Protein AF-A0A0M8WMN5-F1 (afdb_monomer_lite)

Radius of gyration: 30.16 Å; chains: 1; bounding box: 65×20×94 Å

Secondary structure (DSSP, 8-state):
-HHHHHHHHHHHHHHHHHHHHHHHHHS--TT--GGGGGGHHHHHHHHHHHHHHHHHHHHHHHHHHHHHHHHHHHHHHHHHHHHHHHHHHHHHHHHHHSS------

Sequence (105 aa):
MRGYSELLDRNAQHFLTIKDHAISKGGDTSGFTGLLTLLHPVVTGVASLYGETLDFAAKMMLKDSEALKKTAEHYEKVDNIGLKLFEGVQNKLSGAQQAPQVGGN

pLDDT: mean 82.51, std 9.86, range [39.97, 92.25]

Structure (mmCIF, N/CA/C/O 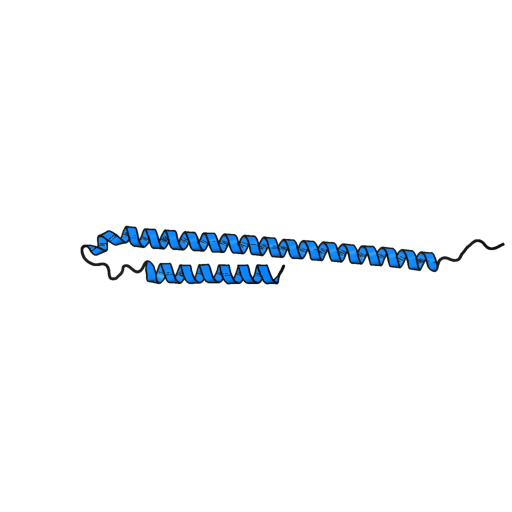backbone):
data_AF-A0A0M8WMN5-F1
#
_entry.id   AF-A0A0M8WMN5-F1
#
loop_
_atom_site.group_PDB
_atom_site.id
_atom_site.type_symbol
_atom_site.label_atom_id
_atom_site.label_alt_id
_atom_site.label_comp_id
_atom_site.label_asym_id
_atom_site.label_entity_id
_atom_site.label_seq_id
_atom_site.pdbx_PDB_ins_code
_atom_site.Cartn_x
_atom_site.Cartn_y
_atom_site.Cartn_z
_atom_site.occupancy
_atom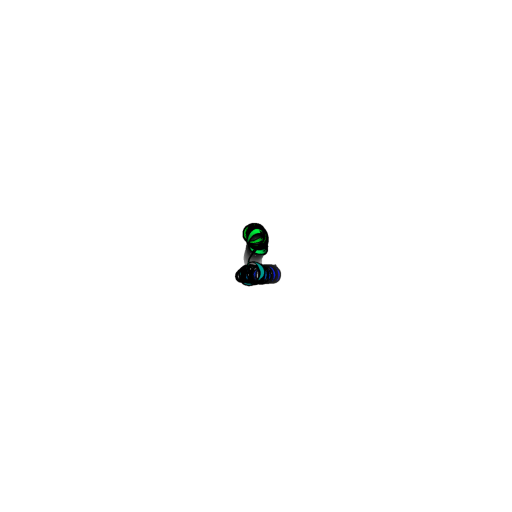_site.B_iso_or_equiv
_atom_site.auth_seq_id
_atom_site.auth_comp_id
_atom_site.auth_asym_id
_atom_site.auth_atom_id
_atom_site.pdbx_PDB_model_num
ATOM 1 N N . MET A 1 1 ? -14.755 4.868 9.037 1.00 61.69 1 MET A N 1
ATOM 2 C CA . MET A 1 1 ? -13.282 4.856 8.867 1.00 61.69 1 MET A CA 1
ATOM 3 C C . MET A 1 1 ? -12.753 3.534 8.308 1.00 61.69 1 MET A C 1
ATOM 5 O O . MET A 1 1 ? -11.942 3.592 7.397 1.00 61.69 1 MET A O 1
ATOM 9 N N . ARG A 1 2 ? -13.259 2.367 8.743 1.00 74.62 2 ARG A N 1
ATOM 10 C CA . ARG A 1 2 ? -12.856 1.047 8.204 1.00 74.62 2 ARG A CA 1
ATOM 11 C C . ARG A 1 2 ? -13.009 0.884 6.678 1.00 74.62 2 ARG A C 1
ATOM 13 O O . ARG A 1 2 ? -12.100 0.404 6.024 1.00 74.62 2 ARG A O 1
ATOM 20 N N . GLY A 1 3 ? -14.091 1.388 6.079 1.00 79.06 3 GLY A N 1
ATOM 21 C CA . GLY A 1 3 ? -14.249 1.318 4.616 1.00 79.06 3 GLY A CA 1
ATOM 22 C C . GLY A 1 3 ? -13.188 2.097 3.818 1.00 79.06 3 GLY A C 1
ATOM 23 O O . GLY A 1 3 ? -12.835 1.700 2.712 1.00 79.06 3 GLY A O 1
ATOM 24 N N . TYR A 1 4 ? -12.635 3.182 4.375 1.00 78.56 4 TYR A N 1
ATOM 25 C CA . TYR A 1 4 ? -11.571 3.948 3.715 1.00 78.56 4 TYR A CA 1
ATOM 26 C C . TYR A 1 4 ? -10.214 3.245 3.807 1.00 78.56 4 TYR A C 1
ATOM 28 O O . TYR A 1 4 ? -9.466 3.265 2.833 1.00 78.56 4 TYR A O 1
ATOM 36 N N . SER A 1 5 ? -9.911 2.576 4.924 1.00 79.31 5 SER A N 1
ATOM 37 C CA . SER A 1 5 ? -8.681 1.785 5.036 1.00 79.31 5 SER A CA 1
ATOM 38 C C . SER A 1 5 ? -8.690 0.581 4.087 1.00 79.31 5 SER A C 1
ATOM 40 O O . SER A 1 5 ? -7.696 0.322 3.420 1.00 79.31 5 SER A O 1
ATOM 42 N N . GLU A 1 6 ? -9.834 -0.080 3.901 1.00 85.00 6 GLU A N 1
ATOM 43 C CA . GLU A 1 6 ? -9.983 -1.154 2.904 1.00 85.00 6 GLU A CA 1
ATOM 44 C C . GLU A 1 6 ? -9.810 -0.671 1.452 1.00 85.00 6 GLU A C 1
ATOM 46 O O . GLU A 1 6 ? -9.301 -1.400 0.599 1.00 85.00 6 GLU A O 1
ATOM 51 N N . LEU A 1 7 ? -10.238 0.556 1.134 1.00 88.69 7 LEU A N 1
ATOM 52 C CA . LEU A 1 7 ? -9.978 1.161 -0.177 1.00 88.69 7 LEU A CA 1
ATOM 53 C C . LEU A 1 7 ? -8.488 1.453 -0.381 1.00 88.69 7 LEU A C 1
ATOM 55 O O . LEU A 1 7 ? -7.967 1.186 -1.462 1.00 88.69 7 LEU A O 1
ATOM 59 N N . LEU A 1 8 ? -7.802 1.959 0.647 1.00 84.12 8 LEU A N 1
ATOM 60 C CA . LEU A 1 8 ? -6.358 2.199 0.600 1.00 84.12 8 LEU A CA 1
ATOM 61 C C . LEU A 1 8 ? -5.563 0.895 0.461 1.00 84.12 8 LEU A C 1
ATOM 63 O O . LEU A 1 8 ? -4.654 0.839 -0.363 1.00 84.12 8 LEU A O 1
ATOM 67 N N . ASP A 1 9 ? -5.949 -0.166 1.176 1.00 85.25 9 ASP A N 1
ATOM 68 C CA . ASP A 1 9 ? -5.321 -1.490 1.052 1.00 85.25 9 ASP A CA 1
ATOM 69 C C . ASP A 1 9 ? -5.454 -2.044 -0.375 1.00 85.25 9 ASP A C 1
ATOM 71 O O . ASP A 1 9 ? -4.472 -2.502 -0.963 1.00 85.25 9 ASP A O 1
ATOM 75 N N . ARG A 1 10 ? -6.651 -1.958 -0.973 1.00 88.38 10 ARG A N 1
ATOM 76 C CA . ARG A 1 10 ? -6.876 -2.395 -2.363 1.00 88.38 10 ARG A CA 1
ATOM 77 C C . ARG A 1 10 ? -6.080 -1.567 -3.367 1.00 88.38 10 ARG A C 1
ATOM 79 O O . ARG A 1 10 ? -5.459 -2.126 -4.267 1.00 88.38 10 ARG A O 1
ATOM 86 N N . ASN A 1 11 ? -6.052 -0.247 -3.209 1.00 83.31 11 ASN A N 1
ATOM 87 C CA . ASN A 1 11 ? -5.285 0.620 -4.103 1.00 83.31 11 ASN A CA 1
ATOM 88 C C . ASN A 1 11 ? -3.774 0.376 -3.993 1.00 83.31 11 ASN A C 1
ATOM 90 O O . ASN A 1 11 ? -3.087 0.359 -5.014 1.00 83.31 11 ASN A O 1
ATOM 94 N N . ALA A 1 12 ? -3.262 0.093 -2.792 1.00 86.38 12 ALA A N 1
ATOM 95 C CA . ALA A 1 12 ? -1.872 -0.312 -2.610 1.00 86.38 12 ALA A CA 1
ATOM 96 C C . ALA A 1 12 ? -1.554 -1.608 -3.380 1.00 86.38 12 ALA A C 1
ATOM 98 O O . ALA A 1 12 ? -0.538 -1.681 -4.070 1.00 86.38 12 ALA A O 1
ATOM 99 N N . GLN A 1 13 ? -2.446 -2.604 -3.339 1.00 87.06 13 GLN A N 1
ATOM 100 C CA . GLN A 1 13 ? -2.292 -3.840 -4.119 1.00 87.06 13 GLN A CA 1
ATOM 101 C C . GLN A 1 13 ? -2.316 -3.592 -5.635 1.00 87.06 13 GLN A C 1
ATOM 103 O O . GLN A 1 13 ? -1.553 -4.219 -6.377 1.00 87.06 13 GLN A O 1
ATOM 108 N N . HIS A 1 14 ? -3.142 -2.654 -6.110 1.00 88.69 14 HIS A N 1
ATOM 109 C CA . HIS A 1 14 ? -3.153 -2.268 -7.521 1.00 88.69 14 HIS A CA 1
ATOM 110 C C . HIS A 1 14 ? -1.823 -1.649 -7.960 1.00 88.69 14 HIS A C 1
ATOM 112 O O . HIS A 1 14 ? -1.315 -2.018 -9.017 1.00 88.69 14 HIS A O 1
ATOM 118 N N . PHE A 1 15 ? -1.211 -0.785 -7.146 1.00 83.12 15 PHE A N 1
ATOM 119 C CA . PHE A 1 15 ? 0.107 -0.228 -7.465 1.00 83.12 15 PHE A CA 1
ATOM 120 C C . PHE A 1 15 ? 1.198 -1.294 -7.553 1.00 83.12 15 PHE A C 1
ATOM 122 O O . PHE A 1 15 ? 2.000 -1.255 -8.484 1.00 83.12 15 PHE A O 1
ATOM 129 N N . LEU A 1 16 ? 1.189 -2.281 -6.656 1.00 84.19 16 LEU A N 1
ATOM 130 C CA . LEU A 1 16 ? 2.128 -3.406 -6.717 1.00 84.19 16 LEU A CA 1
ATOM 131 C C . LEU A 1 16 ? 1.925 -4.253 -7.980 1.00 84.19 16 LEU A C 1
ATOM 133 O O . LEU A 1 16 ? 2.885 -4.604 -8.656 1.00 84.19 16 LEU A O 1
ATOM 137 N N . THR A 1 17 ? 0.672 -4.501 -8.361 1.00 87.50 17 THR A N 1
ATOM 138 C CA . THR A 1 17 ? 0.358 -5.255 -9.586 1.00 87.50 17 THR A CA 1
ATOM 139 C C . THR A 1 17 ? 0.805 -4.501 -10.844 1.00 87.50 17 THR A C 1
ATOM 141 O O . THR A 1 17 ? 1.376 -5.089 -11.763 1.00 87.50 17 THR A O 1
ATOM 144 N N . ILE A 1 18 ? 0.574 -3.183 -10.890 1.00 83.38 18 ILE A N 1
ATOM 145 C CA . ILE A 1 18 ? 1.020 -2.321 -11.994 1.00 83.38 18 ILE A CA 1
ATOM 146 C C . ILE A 1 18 ? 2.548 -2.284 -12.054 1.00 83.38 18 ILE A C 1
ATOM 148 O O . ILE A 1 18 ? 3.106 -2.355 -13.148 1.00 83.38 18 ILE A O 1
ATOM 152 N N . LYS A 1 19 ? 3.226 -2.224 -10.901 1.00 83.12 19 LYS A N 1
ATOM 153 C CA . LYS A 1 19 ? 4.687 -2.288 -10.810 1.00 83.12 19 LYS A CA 1
ATOM 154 C C . LYS A 1 19 ? 5.217 -3.560 -11.455 1.00 83.12 19 LYS A C 1
ATOM 156 O O . LYS A 1 19 ? 6.058 -3.475 -12.348 1.00 83.12 19 LYS A O 1
ATOM 161 N N . ASP A 1 20 ? 4.712 -4.715 -11.036 1.00 83.06 20 ASP A N 1
ATOM 162 C CA . ASP A 1 20 ? 5.192 -6.007 -11.526 1.00 83.06 20 ASP A CA 1
ATOM 163 C C . ASP A 1 20 ? 4.983 -6.130 -13.042 1.00 83.06 20 ASP A C 1
ATOM 165 O O . ASP A 1 20 ? 5.874 -6.575 -13.770 1.00 83.06 20 ASP A O 1
ATOM 169 N N . HIS A 1 21 ? 3.845 -5.638 -13.543 1.00 81.88 21 HIS A N 1
ATOM 170 C CA . HIS A 1 21 ? 3.579 -5.582 -14.976 1.00 81.88 21 HIS A CA 1
ATOM 171 C C . HIS A 1 21 ? 4.526 -4.627 -15.721 1.00 81.88 21 HIS A C 1
ATOM 173 O O . HIS A 1 21 ? 5.076 -4.988 -16.761 1.00 81.88 21 HIS A O 1
ATOM 179 N N . ALA A 1 22 ? 4.744 -3.420 -15.199 1.00 75.69 22 ALA A N 1
ATOM 180 C CA . ALA A 1 22 ? 5.575 -2.402 -15.834 1.00 75.69 22 ALA A CA 1
ATOM 181 C C . ALA A 1 22 ? 7.062 -2.770 -15.841 1.00 75.69 22 ALA A C 1
ATOM 183 O O . ALA A 1 22 ? 7.732 -2.539 -16.843 1.00 75.69 22 ALA A O 1
ATOM 184 N N . ILE A 1 23 ? 7.574 -3.398 -14.781 1.00 77.88 23 ILE A N 1
ATOM 185 C CA . ILE A 1 23 ? 8.946 -3.919 -14.757 1.00 77.88 23 ILE A CA 1
ATOM 186 C C . ILE A 1 23 ? 9.075 -5.080 -15.749 1.00 77.88 23 ILE A C 1
ATOM 188 O O . ILE A 1 23 ? 10.002 -5.097 -16.555 1.00 77.88 23 ILE A O 1
ATOM 192 N N . SER A 1 24 ? 8.117 -6.015 -15.749 1.00 77.44 24 SER A N 1
ATOM 193 C CA . SER A 1 24 ? 8.160 -7.191 -16.626 1.00 77.44 24 SER A CA 1
ATOM 194 C C . SER A 1 24 ? 8.008 -6.861 -18.113 1.00 77.44 24 SER A C 1
ATOM 196 O O . SER A 1 24 ? 8.565 -7.584 -18.936 1.00 77.44 24 SER A O 1
ATOM 198 N N . LYS A 1 25 ? 7.229 -5.832 -18.474 1.00 75.06 25 LYS A N 1
ATOM 199 C CA . LYS A 1 25 ? 6.930 -5.482 -19.875 1.00 75.06 25 LYS A CA 1
ATOM 200 C C . LYS A 1 25 ? 7.650 -4.232 -20.367 1.00 75.06 25 LYS A C 1
ATOM 202 O O . LYS A 1 25 ? 8.075 -4.204 -21.513 1.00 75.06 25 LYS A O 1
ATOM 207 N N . GLY A 1 26 ? 7.789 -3.210 -19.529 1.00 66.38 26 GLY A N 1
ATOM 208 C CA . GLY A 1 26 ? 8.462 -1.953 -19.872 1.00 66.38 26 GLY A CA 1
ATOM 209 C C . GLY A 1 26 ? 9.985 -2.017 -19.744 1.00 66.38 26 GLY A C 1
ATOM 210 O O . GLY A 1 26 ? 10.679 -1.264 -20.419 1.00 66.38 26 GLY A O 1
ATOM 211 N N . GLY A 1 27 ? 10.504 -2.932 -18.918 1.00 66.81 27 GLY A N 1
ATOM 212 C CA . GLY A 1 27 ? 11.935 -3.232 -18.807 1.00 66.81 27 GLY A CA 1
ATOM 213 C C . GLY A 1 27 ? 12.423 -4.349 -19.737 1.00 66.81 27 GLY A C 1
ATOM 214 O O . GLY A 1 27 ? 13.606 -4.688 -19.699 1.00 66.81 27 GLY A O 1
ATOM 215 N N . ASP A 1 28 ? 11.545 -4.943 -20.555 1.00 75.50 28 ASP A N 1
ATOM 216 C CA . ASP A 1 28 ? 11.932 -6.012 -21.476 1.00 75.50 28 ASP A CA 1
ATOM 217 C C . ASP A 1 28 ? 12.723 -5.438 -22.653 1.00 75.50 28 ASP A C 1
ATOM 219 O O . ASP A 1 28 ? 12.192 -4.833 -23.584 1.00 75.50 28 ASP A O 1
ATOM 223 N N . THR A 1 29 ? 14.033 -5.633 -22.591 1.00 78.31 29 THR A N 1
ATOM 224 C CA . THR A 1 29 ? 14.974 -5.155 -23.597 1.00 78.31 29 THR A CA 1
ATOM 225 C C . THR A 1 29 ? 15.546 -6.290 -24.451 1.00 78.31 29 THR A C 1
ATOM 227 O O . THR A 1 29 ? 16.535 -6.095 -25.163 1.00 78.31 29 THR A O 1
ATOM 230 N N . SER A 1 30 ? 14.917 -7.473 -24.417 1.00 79.06 30 SER A N 1
ATOM 231 C CA . SER A 1 30 ? 15.344 -8.673 -25.156 1.00 79.06 30 SER A CA 1
ATOM 232 C C . SER A 1 30 ? 15.408 -8.477 -26.678 1.00 79.06 30 SER A C 1
ATOM 234 O O . SER A 1 30 ? 16.200 -9.135 -27.348 1.00 79.06 30 SER A O 1
ATOM 236 N N . GLY A 1 31 ? 14.631 -7.537 -27.227 1.00 80.31 31 GLY A N 1
ATOM 237 C CA . GLY A 1 31 ? 14.644 -7.176 -28.651 1.00 80.31 31 GLY A CA 1
ATOM 238 C C . GLY A 1 31 ? 15.682 -6.120 -29.054 1.00 80.31 31 GLY A C 1
ATOM 239 O O . GLY A 1 31 ? 15.774 -5.773 -30.233 1.00 80.31 31 GLY A O 1
ATOM 240 N N . PHE A 1 32 ? 16.450 -5.564 -28.111 1.00 84.50 32 PHE A N 1
ATOM 241 C CA . PHE A 1 32 ? 17.372 -4.465 -28.402 1.00 84.50 32 PHE A CA 1
ATOM 242 C C . PHE A 1 32 ? 18.668 -5.020 -28.997 1.00 84.50 32 PHE A C 1
ATOM 244 O O . PHE A 1 32 ? 19.489 -5.616 -28.302 1.00 84.50 32 PHE A O 1
ATOM 251 N N . THR A 1 33 ? 18.870 -4.786 -30.292 1.00 82.88 33 THR A N 1
ATOM 252 C CA . THR A 1 33 ? 20.044 -5.248 -31.046 1.00 82.88 33 THR A CA 1
ATOM 253 C C . THR A 1 33 ? 20.794 -4.074 -31.685 1.00 82.88 33 THR A C 1
ATOM 255 O O . THR A 1 33 ? 20.216 -3.019 -31.963 1.00 82.88 33 THR A O 1
ATOM 258 N N . GLY A 1 34 ? 22.102 -4.239 -31.911 1.00 83.75 34 GLY A N 1
ATOM 259 C CA . GLY A 1 34 ? 22.944 -3.227 -32.556 1.00 83.75 34 GLY A CA 1
ATOM 260 C C . GLY A 1 34 ? 23.025 -1.922 -31.756 1.00 83.75 34 GLY A C 1
ATOM 261 O O . GLY A 1 34 ? 23.331 -1.928 -30.567 1.00 83.75 34 GLY A O 1
ATOM 262 N N . LEU A 1 35 ? 22.737 -0.788 -32.402 1.00 84.12 35 LEU A N 1
ATOM 263 C CA . LEU A 1 35 ? 22.766 0.533 -31.755 1.00 84.12 35 LEU A CA 1
ATOM 264 C C . LEU A 1 35 ? 21.747 0.672 -30.614 1.00 84.12 35 LEU A C 1
ATOM 266 O O . LEU A 1 35 ? 21.974 1.451 -29.692 1.00 84.12 35 LEU A O 1
ATOM 270 N N . LEU A 1 36 ? 20.649 -0.091 -30.638 1.00 82.19 36 LEU A N 1
ATOM 271 C CA . LEU A 1 36 ? 19.612 -0.008 -29.607 1.00 82.19 36 LEU A CA 1
ATOM 272 C C . LEU A 1 36 ? 20.058 -0.608 -28.269 1.00 82.19 36 LEU A C 1
ATOM 274 O O . LEU A 1 36 ? 19.558 -0.189 -27.231 1.00 82.19 36 LEU A O 1
ATOM 278 N N . THR A 1 37 ? 21.041 -1.514 -28.249 1.00 83.44 37 THR A N 1
ATOM 279 C CA . THR A 1 37 ? 21.592 -2.076 -27.002 1.00 83.44 37 THR A CA 1
ATOM 280 C C . THR A 1 37 ? 22.223 -0.994 -26.116 1.00 83.44 37 THR A C 1
ATOM 282 O O . THR A 1 37 ? 22.210 -1.108 -24.894 1.00 83.44 37 THR A O 1
ATOM 285 N N . LEU A 1 38 ? 22.679 0.122 -26.699 1.00 85.81 38 LEU A N 1
ATOM 286 C CA . LEU A 1 38 ? 23.184 1.276 -25.945 1.00 85.81 38 LEU A CA 1
ATOM 287 C C . LEU A 1 38 ? 22.112 1.935 -25.057 1.00 85.81 38 LEU A C 1
ATOM 289 O O . LEU A 1 38 ? 22.454 2.637 -24.108 1.00 85.81 38 LEU A O 1
ATOM 293 N N . LEU A 1 39 ? 20.824 1.700 -25.332 1.00 84.75 39 LEU A N 1
ATOM 294 C CA . LEU A 1 39 ? 19.705 2.230 -24.549 1.00 84.75 39 LEU A CA 1
ATOM 295 C C . LEU A 1 39 ? 19.324 1.350 -23.349 1.00 84.75 39 LEU A C 1
ATOM 297 O O . LEU A 1 39 ? 18.562 1.814 -22.501 1.00 84.75 39 LEU A O 1
ATOM 301 N N . HIS A 1 40 ? 19.858 0.124 -23.237 1.00 86.25 40 HIS A N 1
ATOM 302 C CA . HIS A 1 40 ? 19.624 -0.779 -22.095 1.00 86.25 40 HIS A CA 1
ATOM 303 C C . HIS A 1 40 ? 19.702 -0.087 -20.729 1.00 86.25 40 HIS A C 1
ATOM 305 O O . HIS A 1 40 ? 18.718 -0.150 -19.994 1.00 86.25 40 HIS A O 1
ATOM 311 N N . PRO A 1 41 ? 20.802 0.601 -20.362 1.00 86.50 41 PRO A N 1
ATOM 312 C CA . PRO A 1 41 ? 20.916 1.195 -19.032 1.00 86.50 41 PRO A CA 1
ATOM 313 C C . PRO A 1 41 ? 19.862 2.277 -18.772 1.00 86.50 41 PRO A C 1
ATOM 315 O O . PRO A 1 41 ? 19.384 2.406 -17.648 1.00 86.50 41 PRO A O 1
ATOM 318 N N . VAL A 1 42 ? 19.460 3.024 -19.804 1.00 86.56 42 VAL A N 1
ATOM 319 C CA . VAL A 1 42 ? 18.443 4.077 -19.679 1.00 86.56 42 VAL A CA 1
ATOM 320 C C . VAL A 1 42 ? 17.062 3.464 -19.447 1.00 86.56 42 VAL A C 1
ATOM 322 O O . VAL A 1 42 ? 16.365 3.873 -18.522 1.00 86.56 42 VAL A O 1
ATOM 325 N N . VAL A 1 43 ? 16.678 2.456 -20.236 1.00 85.19 43 VAL A N 1
ATOM 326 C CA . VAL A 1 43 ? 15.376 1.778 -20.100 1.00 85.19 43 VAL A CA 1
ATOM 327 C C . VAL A 1 43 ? 15.271 1.053 -18.761 1.00 85.19 43 VAL A C 1
ATOM 329 O O . VAL A 1 43 ? 14.276 1.213 -18.056 1.00 85.19 43 VAL A O 1
ATOM 332 N N . THR A 1 44 ? 16.322 0.336 -18.360 1.00 84.12 44 THR A N 1
ATOM 333 C CA . THR A 1 44 ? 16.387 -0.317 -17.046 1.00 84.12 44 THR A CA 1
ATOM 334 C C . THR A 1 44 ? 16.300 0.703 -15.911 1.00 84.12 44 THR A C 1
ATOM 336 O O . THR A 1 44 ? 15.574 0.481 -14.944 1.00 84.12 44 THR A O 1
ATOM 339 N N . GLY A 1 45 ? 16.981 1.847 -16.034 1.00 85.25 45 GLY A N 1
ATOM 340 C CA . GLY A 1 45 ? 16.921 2.923 -15.044 1.00 85.25 45 GLY A CA 1
ATOM 341 C C . GLY A 1 45 ? 15.519 3.518 -14.891 1.00 85.25 45 GLY A C 1
ATOM 342 O O . GLY A 1 45 ? 15.031 3.662 -13.772 1.00 85.25 45 GLY A O 1
ATOM 343 N N . VAL A 1 46 ? 14.836 3.810 -16.003 1.00 87.12 46 VAL A N 1
ATOM 344 C CA . VAL A 1 46 ? 13.457 4.330 -15.983 1.00 87.12 46 VAL A CA 1
ATOM 345 C C . VAL A 1 46 ? 12.482 3.300 -15.409 1.00 87.12 46 VAL A C 1
ATOM 347 O O . VAL A 1 46 ? 11.638 3.659 -14.589 1.00 87.12 46 VAL A O 1
ATOM 350 N N . ALA A 1 47 ? 12.616 2.023 -15.782 1.00 84.06 47 ALA A N 1
ATOM 351 C CA . ALA A 1 47 ? 11.787 0.948 -15.240 1.00 84.06 47 ALA A CA 1
ATOM 352 C C . ALA A 1 47 ? 11.987 0.776 -13.723 1.00 84.06 47 ALA A C 1
ATOM 354 O O . ALA A 1 47 ? 11.006 0.630 -12.992 1.00 84.06 47 ALA A O 1
ATOM 355 N N . SER A 1 48 ? 13.234 0.863 -13.239 1.00 84.75 48 SER A N 1
ATOM 356 C CA . SER A 1 48 ? 13.546 0.812 -11.804 1.00 84.75 48 SER A CA 1
ATOM 357 C C . SER A 1 48 ? 12.947 2.000 -11.054 1.00 84.75 48 SER A C 1
ATOM 359 O O . SER A 1 48 ? 12.236 1.803 -10.073 1.00 84.75 48 SER A O 1
ATOM 361 N N . LEU A 1 49 ? 13.149 3.227 -11.548 1.00 87.62 49 LEU A N 1
ATOM 362 C CA . LEU A 1 49 ? 12.624 4.442 -10.915 1.00 87.62 49 LEU A CA 1
ATOM 363 C C . LEU A 1 49 ? 11.090 4.439 -10.851 1.00 87.62 49 LEU A C 1
ATOM 365 O O . LEU A 1 49 ? 10.496 4.811 -9.835 1.00 87.62 49 LEU A O 1
ATOM 369 N N . TYR A 1 50 ? 10.442 3.999 -11.931 1.00 84.56 50 TYR A N 1
ATOM 370 C CA . TYR A 1 50 ? 8.995 3.824 -11.963 1.00 84.56 50 TYR A CA 1
ATOM 371 C C . TYR A 1 50 ? 8.543 2.803 -10.913 1.00 84.56 50 TYR A C 1
ATOM 373 O O . TYR A 1 50 ? 7.610 3.067 -10.151 1.00 84.56 50 TYR A O 1
ATOM 381 N N . GLY A 1 51 ? 9.237 1.666 -10.823 1.00 87.19 51 GLY A N 1
ATOM 382 C CA . GLY A 1 51 ? 8.912 0.630 -9.853 1.00 87.19 51 GLY A CA 1
ATOM 383 C C . GLY A 1 51 ? 9.101 1.063 -8.400 1.00 87.19 51 GLY A C 1
ATOM 384 O O . GLY A 1 51 ? 8.223 0.825 -7.571 1.00 87.19 51 GLY A O 1
ATOM 385 N N . GLU A 1 52 ? 10.189 1.769 -8.099 1.00 89.06 52 GLU A N 1
ATOM 386 C CA . GLU A 1 52 ? 10.453 2.350 -6.777 1.00 89.06 52 GLU A CA 1
ATOM 387 C C . GLU A 1 52 ? 9.391 3.380 -6.380 1.00 89.06 52 GLU A C 1
ATOM 389 O O . GLU A 1 52 ? 8.942 3.402 -5.231 1.00 89.06 52 GLU A O 1
ATOM 394 N N . THR A 1 53 ? 8.937 4.197 -7.334 1.00 89.50 53 THR A N 1
ATOM 395 C CA . THR A 1 53 ? 7.878 5.189 -7.102 1.00 89.50 53 THR A CA 1
ATOM 396 C C . THR A 1 53 ? 6.554 4.514 -6.745 1.00 89.50 53 THR A C 1
ATOM 398 O O . THR A 1 53 ? 5.870 4.942 -5.812 1.00 89.50 53 THR A O 1
ATOM 401 N N . LEU A 1 54 ? 6.199 3.433 -7.445 1.00 88.81 54 LEU A N 1
ATOM 402 C CA . LEU A 1 54 ? 4.994 2.659 -7.146 1.00 88.81 54 LEU A CA 1
ATOM 403 C C . LEU A 1 54 ? 5.082 1.934 -5.798 1.00 88.81 54 LEU A C 1
ATOM 405 O O . LEU A 1 54 ? 4.105 1.930 -5.049 1.00 88.81 54 LEU A O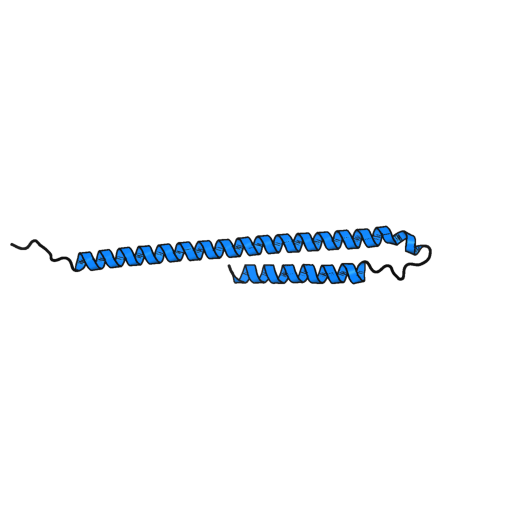 1
ATOM 409 N N . ASP A 1 55 ? 6.248 1.386 -5.447 1.00 87.75 55 ASP A N 1
ATOM 410 C CA . ASP A 1 55 ? 6.474 0.787 -4.126 1.00 87.75 55 ASP A CA 1
ATOM 411 C C . ASP A 1 55 ? 6.365 1.818 -3.001 1.00 87.75 55 ASP A C 1
ATOM 413 O O . ASP A 1 55 ? 5.788 1.540 -1.946 1.00 87.75 55 ASP A O 1
ATOM 417 N N . PHE A 1 56 ? 6.897 3.020 -3.215 1.00 90.88 56 PHE A N 1
ATOM 418 C CA . PHE A 1 56 ? 6.759 4.116 -2.264 1.00 90.88 56 PHE A CA 1
ATOM 419 C C . PHE A 1 56 ? 5.290 4.522 -2.082 1.00 90.88 56 PHE A C 1
ATOM 421 O O . PHE A 1 56 ? 4.820 4.633 -0.946 1.00 90.88 56 PHE A O 1
ATOM 428 N N . ALA A 1 57 ? 4.544 4.679 -3.179 1.00 86.69 57 ALA A N 1
ATOM 429 C CA . ALA A 1 57 ? 3.122 5.008 -3.134 1.00 86.69 57 ALA A CA 1
ATOM 430 C C . ALA A 1 57 ? 2.306 3.936 -2.388 1.00 86.69 57 ALA A C 1
ATOM 432 O O . ALA A 1 57 ? 1.514 4.269 -1.503 1.00 86.69 57 ALA A O 1
ATOM 433 N N . ALA A 1 58 ? 2.550 2.652 -2.674 1.00 88.38 58 ALA A N 1
ATOM 434 C CA . ALA A 1 58 ? 1.902 1.541 -1.981 1.00 88.38 58 ALA A CA 1
ATOM 435 C C . ALA A 1 58 ? 2.204 1.549 -0.472 1.00 88.38 58 ALA A C 1
ATOM 437 O O . ALA A 1 58 ? 1.289 1.420 0.342 1.00 88.38 58 ALA A O 1
ATOM 438 N N . LYS A 1 59 ? 3.466 1.771 -0.075 1.00 92.06 59 LYS A N 1
ATOM 439 C CA . LYS A 1 59 ? 3.862 1.870 1.343 1.00 92.06 59 LYS A CA 1
ATOM 440 C C . LYS A 1 59 ? 3.145 3.003 2.073 1.00 92.06 59 LYS A C 1
ATOM 442 O O . LYS A 1 59 ? 2.685 2.802 3.196 1.00 92.06 59 LYS A O 1
ATOM 447 N N . MET A 1 60 ? 3.038 4.177 1.453 1.00 91.81 60 MET A N 1
ATOM 448 C CA . MET A 1 60 ? 2.337 5.315 2.051 1.00 91.81 60 MET A CA 1
ATOM 449 C C . MET A 1 60 ? 0.842 5.031 2.227 1.00 91.81 60 MET A C 1
ATOM 451 O O . MET A 1 60 ? 0.301 5.285 3.300 1.00 91.81 60 MET A O 1
ATOM 455 N N . MET A 1 61 ? 0.195 4.412 1.236 1.00 87.62 61 MET A N 1
ATOM 456 C CA . MET A 1 61 ? -1.211 4.011 1.354 1.00 87.62 61 MET A CA 1
ATOM 457 C C . MET A 1 61 ? -1.456 2.993 2.471 1.00 87.62 61 MET A C 1
ATOM 459 O O . MET A 1 61 ? -2.427 3.126 3.215 1.00 87.62 61 MET A O 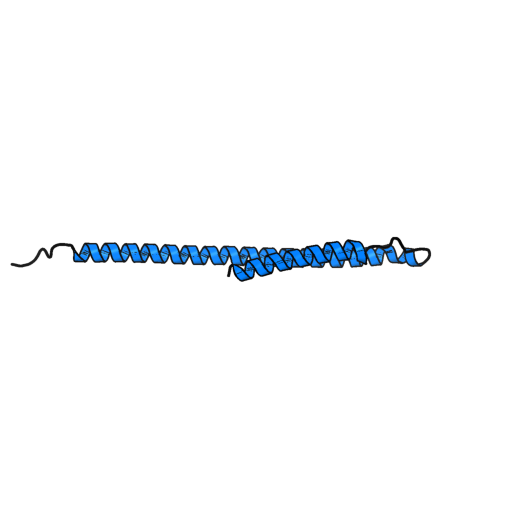1
ATOM 463 N N . LEU A 1 62 ? -0.579 1.997 2.621 1.00 90.62 62 LEU A N 1
ATOM 464 C CA . LEU A 1 62 ? -0.684 1.012 3.702 1.00 90.62 62 LEU A CA 1
ATOM 465 C C . LEU A 1 62 ? -0.504 1.662 5.078 1.00 90.62 62 LEU A C 1
ATOM 467 O O . LEU A 1 62 ? -1.241 1.344 6.011 1.00 90.62 62 LEU A O 1
ATOM 471 N N . LYS A 1 63 ? 0.424 2.617 5.194 1.00 92.25 63 LYS A N 1
ATOM 472 C CA . LYS A 1 63 ? 0.620 3.395 6.421 1.00 92.25 63 LYS A CA 1
ATOM 473 C C . LYS A 1 63 ? -0.630 4.202 6.787 1.00 92.25 63 LYS A C 1
ATOM 475 O O . LYS A 1 63 ? -1.048 4.193 7.945 1.00 92.25 63 LYS A O 1
ATOM 480 N N . ASP A 1 64 ? -1.244 4.870 5.814 1.00 88.56 64 ASP A N 1
ATOM 481 C CA . ASP A 1 64 ? -2.469 5.645 6.037 1.00 88.56 64 ASP A CA 1
ATOM 482 C C . ASP A 1 64 ? -3.658 4.733 6.387 1.00 88.56 64 ASP A C 1
ATOM 484 O O . ASP A 1 64 ? -4.446 5.041 7.285 1.00 88.56 64 ASP A O 1
ATOM 488 N N . SER A 1 65 ? -3.755 3.567 5.742 1.00 88.06 65 SER A N 1
ATOM 489 C CA . SER A 1 65 ? -4.732 2.524 6.074 1.00 88.06 65 SER A CA 1
ATOM 490 C C . SER A 1 65 ? -4.602 2.056 7.526 1.00 88.06 65 SER A C 1
ATOM 492 O O . SER A 1 65 ? -5.597 2.008 8.257 1.00 88.06 65 SER A O 1
ATOM 494 N N . GLU A 1 66 ? -3.380 1.767 7.978 1.00 90.25 66 GLU A N 1
ATOM 495 C CA . GLU A 1 66 ? -3.100 1.363 9.357 1.00 90.25 66 GLU A CA 1
ATOM 496 C C . GLU A 1 66 ? -3.479 2.466 10.356 1.00 90.25 66 GLU A C 1
ATOM 498 O O . GLU A 1 66 ? -4.154 2.204 11.357 1.00 90.25 66 GLU A O 1
ATOM 503 N N . ALA A 1 67 ? -3.130 3.720 10.056 1.00 90.00 67 ALA A N 1
ATOM 504 C CA . ALA A 1 67 ? -3.496 4.864 10.886 1.00 90.00 67 ALA A CA 1
ATOM 505 C C . ALA A 1 67 ? -5.021 5.033 11.008 1.00 90.00 67 ALA A C 1
ATOM 507 O O . ALA A 1 67 ? -5.533 5.294 12.104 1.00 90.00 67 ALA A O 1
ATOM 508 N N . LEU A 1 68 ? -5.767 4.831 9.918 1.00 87.44 68 LEU A N 1
ATOM 509 C CA . LEU A 1 68 ? -7.232 4.868 9.927 1.00 87.44 68 LEU A CA 1
ATOM 510 C C . LEU A 1 68 ? -7.842 3.715 10.732 1.00 87.44 68 LEU A C 1
ATOM 512 O O . LEU A 1 68 ? -8.804 3.940 11.471 1.00 87.44 68 LEU A O 1
ATOM 516 N N . LYS A 1 69 ? -7.287 2.499 10.629 1.00 89.62 69 LYS A N 1
ATOM 517 C CA . LYS A 1 69 ? -7.721 1.341 11.433 1.00 89.62 69 LYS A CA 1
ATOM 518 C C . LYS A 1 69 ? -7.522 1.611 12.923 1.00 89.62 69 LYS A C 1
ATOM 520 O O . LYS A 1 69 ? -8.477 1.508 13.689 1.00 89.62 69 LYS A O 1
ATOM 525 N N . LYS A 1 70 ? -6.331 2.072 13.310 1.00 90.06 70 LYS A N 1
ATOM 526 C CA . LYS A 1 70 ? -6.004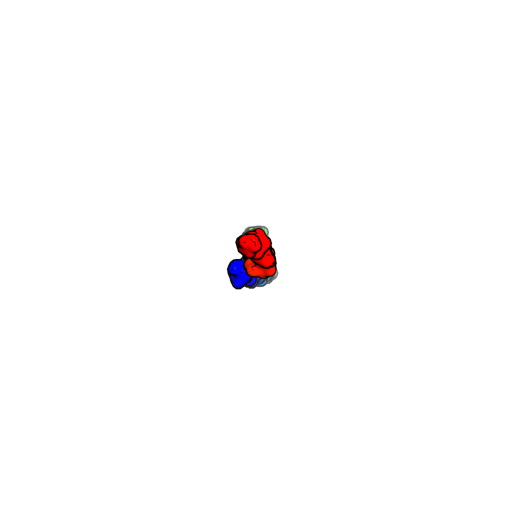 2.415 14.701 1.00 90.06 70 LYS A CA 1
ATOM 527 C C . LYS A 1 70 ? -6.889 3.533 15.250 1.00 90.06 70 LYS A C 1
ATOM 529 O O . LYS A 1 70 ? -7.333 3.477 16.393 1.00 90.06 70 LYS A O 1
ATOM 534 N N . THR A 1 71 ? -7.167 4.546 14.432 1.00 88.94 71 THR A N 1
ATOM 535 C CA . THR A 1 71 ? -8.089 5.627 14.801 1.00 88.94 71 THR A CA 1
ATOM 536 C C . THR A 1 71 ? -9.496 5.081 15.044 1.00 88.94 71 THR A C 1
ATOM 538 O O . THR A 1 71 ? -10.100 5.390 16.067 1.00 88.94 71 THR A O 1
ATOM 541 N N . ALA A 1 72 ? -10.001 4.223 14.155 1.00 87.50 72 ALA A N 1
ATOM 542 C CA . ALA A 1 72 ? -11.313 3.602 14.319 1.00 87.50 72 ALA A CA 1
ATOM 543 C C . ALA A 1 72 ? -11.405 2.772 15.611 1.00 87.50 72 ALA A C 1
ATOM 545 O O . ALA A 1 72 ? -12.366 2.917 16.361 1.00 87.50 72 ALA A O 1
ATOM 546 N N . GLU A 1 73 ? -10.383 1.965 15.908 1.00 89.88 73 GLU A N 1
ATOM 547 C CA . GLU A 1 73 ? -10.293 1.201 17.160 1.00 89.88 73 GLU A CA 1
ATOM 548 C C . GLU A 1 73 ? -10.276 2.106 18.396 1.00 89.88 73 GLU A C 1
ATOM 550 O O . GLU A 1 73 ? -10.884 1.783 19.418 1.00 89.88 73 GLU A O 1
ATOM 555 N N . HIS A 1 74 ? -9.600 3.256 18.317 1.00 90.38 74 HIS A N 1
ATOM 556 C CA . HIS A 1 74 ? -9.581 4.223 19.408 1.00 90.38 74 HIS A CA 1
ATOM 557 C C . HIS A 1 74 ? -10.971 4.808 19.680 1.00 90.38 74 HIS A C 1
ATOM 559 O O . HIS A 1 74 ? -11.396 4.824 20.835 1.00 90.38 74 HIS A O 1
ATOM 565 N N . TYR A 1 75 ? -11.695 5.224 18.635 1.00 85.19 75 TYR A N 1
ATOM 566 C CA . TYR A 1 75 ? -13.073 5.706 18.770 1.00 85.19 75 TYR A CA 1
ATOM 567 C C . TYR A 1 75 ? -13.992 4.630 19.358 1.00 85.19 75 TYR A C 1
ATOM 569 O O . TYR A 1 75 ? -14.667 4.889 20.351 1.00 85.19 75 TYR A O 1
ATOM 577 N N . GLU A 1 76 ? -13.939 3.398 18.839 1.00 89.50 76 GLU A N 1
ATOM 578 C CA . GLU A 1 76 ? -14.731 2.281 19.375 1.00 89.50 76 GLU A CA 1
ATOM 579 C C . GLU A 1 76 ? -14.421 2.011 20.855 1.00 89.50 76 GLU A C 1
ATOM 581 O O . GLU A 1 76 ? -15.314 1.711 21.649 1.00 89.50 76 GLU A O 1
ATOM 586 N N . LYS A 1 77 ? -13.155 2.132 21.268 1.00 91.19 77 LYS A N 1
ATOM 587 C CA . LYS A 1 77 ? -12.767 1.971 22.673 1.00 91.19 77 LYS A CA 1
ATOM 588 C C . LYS A 1 77 ? -13.333 3.084 23.554 1.00 91.19 77 LYS A C 1
ATOM 590 O O . LYS A 1 77 ? -13.797 2.792 24.656 1.00 91.19 77 LYS A O 1
ATOM 595 N N . VAL A 1 78 ? -13.277 4.334 23.096 1.00 89.44 78 VAL A N 1
ATOM 596 C CA . VAL A 1 78 ? -13.816 5.489 23.830 1.00 89.44 78 VAL A CA 1
ATOM 597 C C . VAL A 1 78 ? -15.330 5.364 23.990 1.00 89.44 78 VAL A C 1
ATOM 599 O O . VAL A 1 78 ? -15.820 5.495 25.113 1.00 89.44 78 VAL A O 1
ATOM 602 N N . ASP A 1 79 ? -16.049 5.009 22.926 1.00 86.19 79 ASP A N 1
ATOM 603 C CA . ASP A 1 79 ? -17.503 4.812 22.971 1.00 86.19 79 ASP A CA 1
ATOM 604 C C . ASP A 1 79 ? -17.890 3.706 23.962 1.00 86.19 79 ASP A C 1
ATOM 606 O O . ASP A 1 79 ? -18.768 3.893 24.807 1.00 86.19 79 ASP A O 1
ATOM 610 N N . ASN A 1 80 ? -17.171 2.580 23.948 1.00 89.19 80 ASN A N 1
ATOM 611 C CA . ASN A 1 80 ? -17.394 1.487 24.896 1.00 89.19 80 ASN A CA 1
ATOM 612 C C . ASN A 1 80 ? -17.139 1.889 26.358 1.00 89.19 80 ASN A C 1
ATOM 614 O O . ASN A 1 80 ? -17.833 1.417 27.261 1.00 89.19 80 ASN A O 1
ATOM 618 N N . ILE A 1 81 ? -16.141 2.739 26.621 1.00 90.38 81 ILE A N 1
ATOM 619 C CA . ILE A 1 81 ? -15.895 3.271 27.970 1.00 90.38 81 ILE A CA 1
ATOM 620 C C . ILE A 1 81 ? -17.047 4.187 28.390 1.00 90.38 81 ILE A C 1
ATOM 622 O O . ILE A 1 81 ? -17.522 4.075 29.520 1.00 90.38 81 ILE A O 1
ATOM 626 N N . GLY A 1 82 ? -17.518 5.048 27.485 1.00 84.56 82 GLY A N 1
ATOM 627 C CA . GLY A 1 82 ? -18.667 5.921 27.720 1.00 84.56 82 GLY A CA 1
ATOM 628 C C . GLY A 1 82 ? -19.921 5.132 28.091 1.00 84.56 82 GLY A C 1
ATOM 629 O O . GLY A 1 82 ? -20.530 5.412 29.122 1.00 84.56 82 GLY A O 1
ATOM 630 N N . LEU A 1 83 ? -20.254 4.095 27.315 1.00 90.00 83 LEU A N 1
ATOM 631 C CA . LEU A 1 83 ? -21.392 3.209 27.588 1.00 90.00 83 LEU A CA 1
ATOM 632 C C . LEU A 1 83 ? -21.307 2.574 28.981 1.00 90.00 83 LEU A C 1
ATOM 634 O O . LEU A 1 83 ? -22.252 2.678 29.760 1.00 90.00 83 LEU A O 1
ATOM 638 N N . LYS A 1 84 ? -20.150 2.011 29.347 1.00 90.38 84 LYS A N 1
ATOM 639 C CA . LYS A 1 84 ? -19.938 1.423 30.683 1.00 90.38 84 LYS A CA 1
ATOM 640 C C . LYS A 1 84 ? -20.076 2.445 31.810 1.00 90.38 84 LYS A C 1
ATOM 642 O O . LYS A 1 84 ? -20.555 2.115 32.894 1.00 90.38 84 LYS A O 1
ATOM 647 N N . LEU A 1 85 ? -19.640 3.684 31.578 1.00 90.50 85 LEU A N 1
ATOM 648 C CA . LEU A 1 85 ? -19.784 4.758 32.555 1.00 90.50 85 LEU A CA 1
ATOM 649 C C . LEU A 1 85 ? -21.263 5.116 32.754 1.00 90.50 85 LEU A C 1
ATOM 651 O O . LEU A 1 85 ? -21.710 5.229 33.895 1.00 90.50 85 LEU A O 1
ATOM 655 N N . PHE A 1 86 ? -22.020 5.240 31.661 1.00 87.94 86 PHE A N 1
ATOM 656 C CA . PHE A 1 86 ? -23.461 5.492 31.696 1.00 87.94 86 PHE A CA 1
ATOM 657 C C . PHE A 1 86 ? -24.228 4.368 32.397 1.00 87.94 86 PHE A C 1
ATOM 659 O O . PHE A 1 86 ? -25.028 4.659 33.285 1.00 87.94 86 PHE A O 1
ATOM 666 N N . GLU A 1 87 ? -23.935 3.104 32.088 1.00 89.75 87 GLU A N 1
ATOM 667 C CA . GLU A 1 87 ? -24.501 1.948 32.799 1.00 89.75 87 GLU A CA 1
ATOM 668 C C . GLU A 1 87 ? -24.188 2.007 34.301 1.00 89.75 87 GLU A C 1
ATOM 670 O O . GLU A 1 87 ? -25.066 1.808 35.140 1.00 89.75 87 GLU A O 1
ATOM 675 N N . GLY A 1 88 ? -22.948 2.347 34.666 1.00 89.50 88 GLY A N 1
ATOM 676 C CA . GLY A 1 88 ? -22.547 2.516 36.061 1.00 89.50 88 GLY A CA 1
ATOM 677 C C . GLY A 1 88 ? -23.313 3.630 36.782 1.00 89.50 88 GLY A C 1
ATOM 678 O O . GLY A 1 88 ? -23.704 3.460 37.939 1.00 89.50 88 GLY A O 1
ATOM 679 N N . VAL A 1 89 ? -23.554 4.760 36.112 1.00 89.19 89 VAL A N 1
ATOM 680 C CA . VAL A 1 89 ? -24.354 5.870 36.653 1.00 89.19 89 VAL A CA 1
ATOM 681 C C . VAL A 1 89 ? -25.821 5.469 36.792 1.00 89.19 89 VAL A C 1
ATOM 683 O O . VAL A 1 89 ? -26.409 5.717 37.843 1.00 89.19 89 VAL A O 1
ATOM 686 N N . GLN A 1 90 ? -26.397 4.807 35.788 1.00 87.06 90 GLN A N 1
ATOM 687 C CA . GLN A 1 90 ? -27.776 4.324 35.830 1.00 87.06 90 GLN A CA 1
ATOM 688 C C . GLN A 1 90 ? -27.983 3.331 36.976 1.00 87.06 90 GLN A C 1
ATOM 690 O O . GLN A 1 90 ? -28.903 3.503 37.771 1.00 87.06 90 GLN A O 1
ATOM 695 N N . ASN A 1 91 ? -27.081 2.362 37.134 1.00 87.38 91 ASN A N 1
ATOM 696 C CA . ASN A 1 91 ? -27.138 1.388 38.224 1.00 87.38 91 ASN A CA 1
ATOM 697 C C . ASN A 1 91 ? -27.070 2.062 39.603 1.00 87.38 91 ASN A C 1
ATOM 699 O O . ASN A 1 91 ? -27.820 1.700 40.510 1.00 87.38 91 ASN A O 1
ATOM 703 N N . LYS A 1 92 ? -26.212 3.080 39.763 1.00 86.12 92 LYS A N 1
ATOM 704 C CA . LYS A 1 92 ? -26.139 3.871 41.003 1.00 86.12 92 LYS A CA 1
ATOM 705 C C . LYS A 1 92 ? -27.408 4.684 41.249 1.00 86.12 92 LYS A C 1
ATOM 707 O O . LYS A 1 92 ? -27.872 4.736 42.384 1.00 86.12 92 LYS A O 1
ATOM 712 N N . LEU A 1 93 ? -27.970 5.302 40.210 1.00 83.19 93 LEU A N 1
ATOM 713 C CA . LEU A 1 93 ? -29.199 6.088 40.310 1.00 83.19 93 LEU A CA 1
ATOM 714 C C . LEU A 1 93 ? -30.397 5.205 40.683 1.00 83.19 93 LEU A C 1
ATOM 716 O O . LEU A 1 93 ? -31.146 5.551 41.593 1.00 83.19 93 LEU A O 1
ATOM 720 N N . SER A 1 94 ? -30.541 4.042 40.046 1.00 79.94 94 SER A N 1
ATOM 721 C CA . SER A 1 94 ? -31.583 3.065 40.376 1.00 79.94 94 SER A CA 1
ATOM 722 C C . SER A 1 94 ? -31.424 2.508 41.792 1.00 79.94 94 SER A C 1
ATOM 724 O O . SER A 1 94 ? -32.412 2.391 42.512 1.00 79.94 94 SER A O 1
ATOM 726 N N . GLY A 1 95 ? -30.192 2.234 42.235 1.00 79.44 95 GLY A N 1
ATOM 727 C CA . GLY A 1 95 ? -29.920 1.822 43.616 1.00 79.44 95 GLY A CA 1
ATOM 728 C C . GLY A 1 95 ? -30.244 2.911 44.645 1.00 79.44 95 GLY A C 1
ATOM 729 O O . GLY A 1 95 ? -30.794 2.614 45.702 1.00 79.44 95 GLY A O 1
ATOM 730 N N . ALA A 1 96 ? -29.974 4.181 44.327 1.00 75.69 96 ALA A N 1
ATOM 731 C CA . ALA A 1 96 ? -30.321 5.316 45.184 1.00 75.69 96 ALA A CA 1
ATOM 732 C C . ALA A 1 96 ? -31.838 5.571 45.252 1.00 75.69 96 ALA A C 1
AT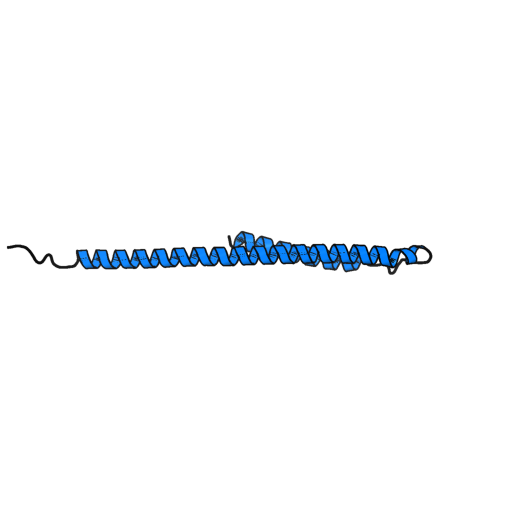OM 734 O O . ALA A 1 96 ? -32.340 5.953 46.304 1.00 75.69 96 ALA A O 1
ATOM 735 N N . GLN A 1 97 ? -32.577 5.324 44.166 1.00 66.19 97 GLN A N 1
ATOM 736 C CA . GLN A 1 97 ? -34.045 5.398 44.149 1.00 66.19 97 GLN A CA 1
ATOM 737 C C . GLN A 1 97 ? -34.721 4.258 44.928 1.00 66.19 97 GLN A C 1
ATOM 739 O O . GLN A 1 97 ? -35.847 4.425 45.387 1.00 66.19 97 GLN A O 1
ATOM 744 N N . GLN A 1 98 ? -34.052 3.112 45.080 1.00 60.19 98 GLN A N 1
ATOM 745 C CA . GLN A 1 98 ? -34.537 1.971 45.866 1.00 60.19 98 GLN A CA 1
ATOM 746 C C . GLN A 1 98 ? -34.125 2.027 47.345 1.00 60.19 98 GLN A C 1
ATOM 748 O O . GLN A 1 98 ? -34.597 1.211 48.138 1.00 60.19 98 GLN A O 1
ATOM 753 N N . ALA A 1 99 ? -33.258 2.967 47.736 1.00 55.59 99 ALA A N 1
ATOM 754 C CA . ALA A 1 99 ? -32.902 3.160 49.134 1.00 55.59 99 ALA A CA 1
ATOM 755 C C . ALA A 1 99 ? -34.137 3.653 49.920 1.00 55.59 99 ALA A C 1
ATOM 757 O O . ALA A 1 99 ? -34.802 4.590 49.470 1.00 55.59 99 ALA A O 1
ATOM 758 N N . PRO A 1 100 ? -34.469 3.063 51.086 1.00 55.91 100 PRO A N 1
ATOM 759 C CA . PRO A 1 100 ? -35.609 3.517 51.873 1.00 55.91 100 PRO A CA 1
ATOM 760 C C . PRO A 1 100 ? -35.387 4.976 52.282 1.00 55.91 100 PRO A C 1
ATOM 762 O O . PRO A 1 100 ? -34.306 5.313 52.770 1.00 55.91 100 PRO A O 1
ATOM 765 N N . GLN A 1 101 ? -36.394 5.841 52.123 1.00 60.97 101 GLN A N 1
ATOM 766 C CA . GLN A 1 101 ? -36.386 7.151 52.777 1.00 60.97 101 GLN A CA 1
ATOM 767 C C . GLN A 1 101 ? -36.456 6.928 54.291 1.00 60.97 101 GLN A C 1
ATOM 769 O O . GLN A 1 101 ? -37.530 6.800 54.876 1.00 60.97 101 GLN A O 1
ATOM 774 N N . VAL A 1 102 ? -35.292 6.836 54.931 1.00 58.66 102 VAL A N 1
ATOM 775 C CA . VAL A 1 102 ? -35.172 6.861 56.387 1.00 58.66 102 VAL A CA 1
ATOM 776 C C . VAL A 1 102 ? -35.356 8.314 56.816 1.00 58.66 102 VAL A C 1
ATOM 778 O O . VAL A 1 102 ? -34.403 9.086 56.860 1.00 58.66 102 VAL A O 1
ATOM 781 N N . GLY A 1 103 ? -36.604 8.708 57.058 1.00 57.75 103 GLY A N 1
ATOM 782 C CA . GLY A 1 103 ? -36.927 10.041 57.559 1.00 57.75 103 GLY A CA 1
ATOM 783 C C . GLY A 1 103 ? -38.389 10.410 57.360 1.00 57.75 103 GLY A C 1
ATOM 784 O O . GLY A 1 103 ? -38.712 11.168 56.453 1.00 57.75 103 GLY A O 1
ATOM 785 N N . GLY A 1 104 ? -39.264 9.888 58.218 1.00 51.12 104 GLY A N 1
ATOM 786 C CA . GLY A 1 104 ? -40.671 10.272 58.269 1.00 51.12 104 GLY A CA 1
ATOM 787 C C . GLY A 1 104 ? -41.274 9.965 59.637 1.00 51.12 104 GLY A C 1
ATOM 788 O O . GLY A 1 104 ? -41.835 8.889 59.800 1.00 51.12 104 GLY A O 1
ATOM 789 N N . ASN A 1 105 ? -41.148 10.951 60.536 1.00 39.97 105 ASN A N 1
ATOM 790 C CA . ASN A 1 105 ? -41.748 11.128 61.873 1.00 39.97 105 ASN A CA 1
ATOM 791 C C . ASN A 1 105 ? -41.389 10.135 62.986 1.00 39.97 105 ASN A C 1
ATOM 793 O O . ASN A 1 105 ? -41.809 8.962 62.928 1.00 39.97 105 ASN A O 1
#

Foldseek 3Di:
DLVLLVVLLVVLVVLQVVLVVCCVPQLPCVVQDDPRVVCNVVSNVVSVVSSVVSNVSSVVSNVVSVVVVVVVVVVVVVVVVVVVVVVVVVVVVVVVVPDDPPDDD